Protein AF-A0A0E3QB32-F1 (afdb_monomer)

Nearest PDB structures (foldseek):
  4yei-assembly3_C  TM=7.968E-01  e=1.201E-02  synthetic construct
  4ycq-assembly1_A-2  TM=8.008E-01  e=1.467E-02  synthetic construct
  4yc5-assembly1_A  TM=8.020E-01  e=3.992E-02  synthetic construct
  3n90-assembly1_A  TM=4.474E-01  e=2.189E-02  Arabidopsis thaliana
  6uvi-assembly1_A  TM=6.444E-01  e=5.043E-01  Nostoc sp. PCC 7120 = FACHB-418

Sequence (81 aa):
MDIPERKDLLGANLQGADLIEANLEGANLEGANLEGANLEGAQHLSLDPLSTVKTLHNAKLDNELLITLKKKCPALFKVSD

Structure (mmCIF, N/CA/C/O backbone):
data_AF-A0A0E3QB32-F1
#
_entry.id   AF-A0A0E3QB32-F1
#
loop_
_atom_site.group_PDB
_atom_site.id
_atom_site.type_symbol
_atom_site.label_atom_id
_atom_site.label_alt_id
_atom_site.label_comp_id
_atom_site.label_asym_id
_atom_site.label_entity_id
_atom_site.label_seq_id
_atom_site.pdbx_PDB_ins_code
_atom_site.Cartn_x
_atom_site.Cartn_y
_atom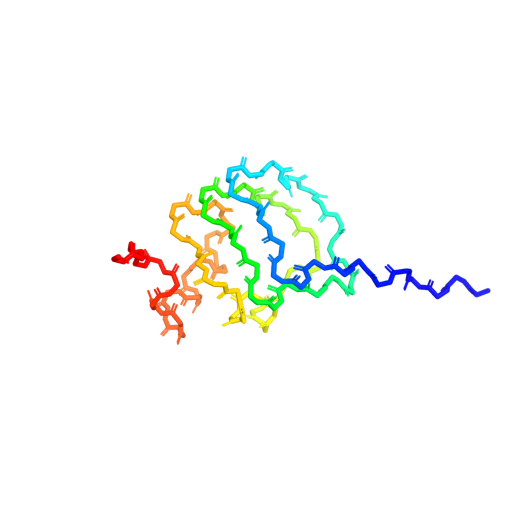_site.Cartn_z
_atom_site.occupancy
_atom_site.B_iso_or_equiv
_atom_site.auth_seq_id
_atom_site.auth_comp_id
_atom_site.auth_asym_id
_atom_site.auth_atom_id
_atom_site.pdbx_PDB_model_num
ATOM 1 N N . MET A 1 1 ? 16.594 -11.327 -21.960 1.00 46.56 1 MET A N 1
ATOM 2 C CA . MET A 1 1 ? 16.486 -10.614 -20.676 1.00 46.56 1 MET A CA 1
ATOM 3 C C . MET A 1 1 ? 15.217 -9.804 -20.787 1.00 46.56 1 MET A C 1
ATOM 5 O O . MET A 1 1 ? 15.226 -8.844 -21.546 1.00 46.56 1 MET A O 1
ATOM 9 N N . ASP A 1 2 ? 14.129 -10.251 -20.163 1.00 57.84 2 ASP A N 1
ATOM 10 C CA . ASP A 1 2 ? 12.959 -9.388 -20.007 1.00 57.84 2 ASP A CA 1
ATOM 11 C C . ASP A 1 2 ? 13.355 -8.281 -19.038 1.00 57.84 2 ASP A C 1
ATOM 13 O O . ASP A 1 2 ? 13.759 -8.544 -17.905 1.00 57.84 2 ASP A O 1
ATOM 17 N N . ILE A 1 3 ? 13.329 -7.046 -19.522 1.00 59.56 3 ILE A N 1
ATOM 18 C CA . ILE A 1 3 ? 13.325 -5.880 -18.652 1.00 59.56 3 ILE A CA 1
ATOM 19 C C . ILE A 1 3 ? 11.870 -5.810 -18.186 1.00 59.56 3 ILE A C 1
ATOM 21 O O . ILE A 1 3 ? 11.011 -5.668 -19.058 1.00 59.56 3 ILE A O 1
ATOM 25 N N . PRO A 1 4 ? 11.550 -5.974 -16.891 1.00 55.94 4 PRO A N 1
ATOM 26 C CA . PRO A 1 4 ? 10.167 -5.863 -16.454 1.00 55.94 4 PRO A CA 1
ATOM 27 C C . PRO A 1 4 ? 9.633 -4.499 -16.896 1.00 55.94 4 PRO A C 1
ATOM 29 O O . PRO A 1 4 ? 10.218 -3.458 -16.581 1.00 55.94 4 PRO A O 1
ATOM 32 N N . GLU A 1 5 ? 8.568 -4.511 -17.699 1.00 60.03 5 GLU A N 1
ATOM 33 C CA . GLU A 1 5 ? 7.903 -3.291 -18.139 1.00 60.03 5 GLU A CA 1
ATOM 34 C C . GLU A 1 5 ? 7.408 -2.553 -16.898 1.00 60.03 5 GLU A C 1
ATOM 36 O O . GLU A 1 5 ? 6.553 -3.031 -16.150 1.00 60.03 5 GLU A O 1
ATOM 41 N N . ARG A 1 6 ? 7.987 -1.378 -16.651 1.00 66.94 6 ARG A N 1
ATOM 42 C CA . ARG A 1 6 ? 7.590 -0.517 -15.545 1.00 66.94 6 ARG A CA 1
ATOM 43 C C . ARG A 1 6 ? 6.141 -0.087 -15.778 1.00 66.94 6 ARG A C 1
ATOM 45 O O . ARG A 1 6 ? 5.883 0.704 -16.683 1.00 66.94 6 ARG A O 1
ATOM 52 N N . LYS A 1 7 ? 5.195 -0.586 -14.979 1.00 76.75 7 LYS A N 1
ATOM 53 C CA . LYS A 1 7 ? 3.801 -0.121 -15.038 1.00 76.75 7 LYS A CA 1
ATOM 54 C C . LYS A 1 7 ? 3.739 1.325 -14.550 1.00 76.75 7 LYS A C 1
ATOM 56 O O . LYS A 1 7 ? 3.863 1.589 -13.354 1.00 76.75 7 LYS A O 1
ATOM 61 N N . ASP A 1 8 ? 3.586 2.264 -15.474 1.00 84.06 8 ASP A N 1
ATOM 62 C CA . ASP A 1 8 ? 3.439 3.672 -15.125 1.00 84.06 8 ASP A CA 1
ATOM 63 C C . ASP A 1 8 ? 1.998 3.948 -14.681 1.00 84.06 8 ASP A C 1
ATOM 65 O O . ASP A 1 8 ? 1.063 3.903 -15.480 1.00 84.06 8 ASP A O 1
ATOM 69 N N . LEU A 1 9 ? 1.820 4.166 -13.379 1.00 90.12 9 LEU A N 1
ATOM 70 C CA . LEU A 1 9 ? 0.548 4.515 -12.746 1.00 90.12 9 LEU A CA 1
ATOM 71 C C . LEU A 1 9 ? 0.630 5.920 -12.121 1.00 90.12 9 LEU A C 1
ATOM 73 O O . LEU A 1 9 ? -0.138 6.238 -11.210 1.00 90.12 9 LEU A O 1
ATOM 77 N N . LEU A 1 10 ? 1.559 6.760 -12.602 1.00 93.62 10 LEU A N 1
ATOM 78 C CA . LEU A 1 10 ? 1.752 8.127 -12.130 1.00 93.62 10 LEU A CA 1
ATOM 79 C C . LEU A 1 10 ? 0.440 8.913 -12.249 1.00 93.62 10 LEU A C 1
ATOM 81 O O . LEU A 1 10 ? -0.099 9.095 -13.341 1.00 93.62 10 LEU A O 1
ATOM 85 N N . GLY A 1 11 ? -0.087 9.373 -11.116 1.00 93.94 11 GLY A N 1
ATOM 86 C CA . GLY A 1 11 ? -1.344 10.119 -11.054 1.00 93.94 11 GLY A CA 1
ATOM 87 C C . GLY A 1 11 ? -2.586 9.319 -11.464 1.00 93.94 11 GLY A C 1
ATOM 88 O O . GLY A 1 11 ? -3.640 9.918 -11.683 1.00 93.94 11 GLY A O 1
ATOM 89 N N . ALA A 1 12 ? -2.493 7.990 -11.585 1.00 96.19 12 ALA A N 1
ATOM 90 C CA . ALA A 1 12 ? -3.612 7.158 -12.007 1.00 96.19 12 ALA A CA 1
ATOM 91 C C . ALA A 1 12 ? -4.777 7.245 -11.011 1.00 96.19 12 ALA A C 1
ATOM 93 O O . ALA A 1 12 ? -4.587 7.226 -9.792 1.00 96.19 12 ALA A O 1
ATOM 94 N N . ASN A 1 13 ? -6.005 7.298 -11.528 1.00 96.56 13 ASN A N 1
ATOM 95 C CA . ASN A 1 13 ? -7.191 7.169 -10.692 1.00 96.56 13 ASN A CA 1
ATOM 96 C C . ASN A 1 13 ? -7.551 5.687 -10.533 1.00 9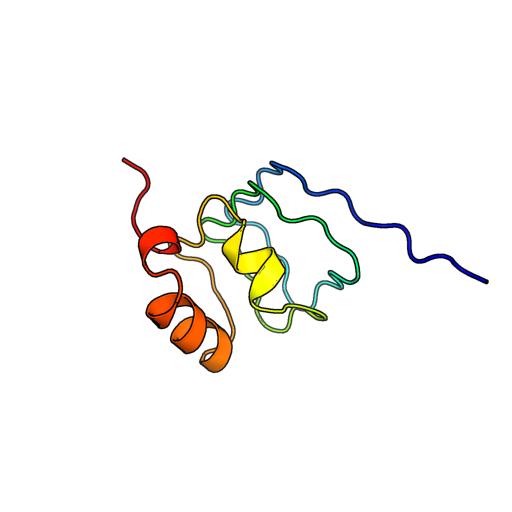6.56 13 ASN A C 1
ATOM 98 O O . ASN A 1 13 ? -8.115 5.084 -11.442 1.00 96.56 13 ASN A O 1
ATOM 102 N N . LEU A 1 14 ? -7.216 5.117 -9.378 1.00 95.81 14 LEU A N 1
ATOM 103 C CA . LEU A 1 14 ? -7.469 3.727 -8.995 1.00 95.81 14 LEU A CA 1
ATOM 104 C C . LEU A 1 14 ? -8.506 3.65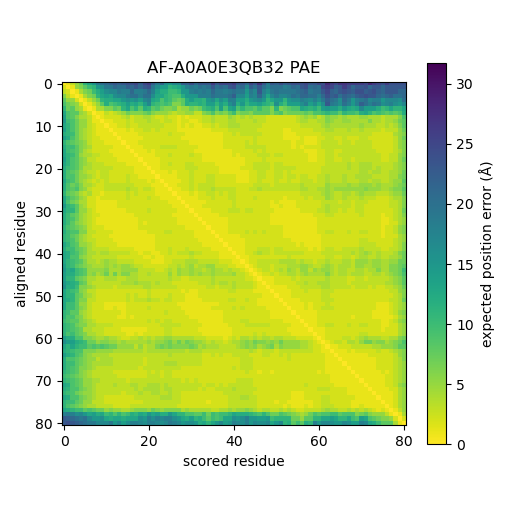0 -7.863 1.00 95.81 14 LEU A C 1
ATOM 106 O O . LEU A 1 14 ? -8.521 2.701 -7.079 1.00 95.81 14 LEU A O 1
ATOM 110 N N . GLN A 1 15 ? -9.372 4.662 -7.763 1.00 96.75 15 GLN A N 1
ATOM 111 C CA . GLN A 1 15 ? -10.421 4.704 -6.756 1.00 96.75 15 GLN A CA 1
ATOM 112 C C . GLN A 1 15 ? -11.340 3.483 -6.891 1.00 96.75 15 GLN A C 1
ATOM 114 O O . GLN A 1 15 ? -11.913 3.238 -7.952 1.00 96.75 15 GLN A O 1
ATOM 119 N N . GLY A 1 16 ? -11.477 2.715 -5.810 1.00 97.00 16 GLY A N 1
ATOM 120 C CA . GLY A 1 16 ? -12.271 1.488 -5.773 1.00 97.00 16 GLY A CA 1
ATOM 121 C C . GLY A 1 16 ? -11.731 0.351 -6.645 1.00 97.00 16 GLY A C 1
ATOM 122 O O . GLY A 1 16 ? -12.457 -0.615 -6.869 1.00 97.00 16 GLY A O 1
ATOM 123 N N . ALA A 1 17 ? -10.499 0.454 -7.155 1.00 97.38 17 ALA A N 1
ATOM 124 C CA . ALA A 1 17 ? -9.912 -0.582 -7.994 1.00 97.38 17 ALA A CA 1
ATOM 125 C C . ALA A 1 17 ? -9.727 -1.890 -7.214 1.00 97.38 17 ALA A C 1
ATOM 127 O O . ALA A 1 17 ? -9.305 -1.887 -6.055 1.00 97.38 17 ALA A O 1
ATOM 128 N N . ASP A 1 18 ? -10.008 -3.006 -7.881 1.00 97.00 18 ASP A N 1
ATOM 129 C CA . ASP A 1 18 ? -9.681 -4.335 -7.381 1.00 97.00 18 ASP A CA 1
ATOM 130 C C . ASP A 1 18 ? -8.262 -4.705 -7.833 1.00 97.00 18 ASP A C 1
ATOM 132 O O . ASP A 1 18 ? -8.013 -4.928 -9.018 1.00 97.00 18 ASP A O 1
ATOM 136 N N . LEU A 1 19 ? -7.320 -4.680 -6.891 1.00 94.50 19 LEU A N 1
ATOM 137 C CA . LEU A 1 19 ? -5.905 -4.993 -7.090 1.00 94.50 19 LEU A CA 1
ATOM 138 C C . LEU A 1 19 ? -5.492 -6.210 -6.250 1.00 94.50 19 LEU A C 1
ATOM 140 O O . LEU A 1 19 ? -4.308 -6.358 -5.948 1.00 94.50 19 LEU A O 1
ATOM 144 N N . ILE A 1 20 ? -6.445 -7.071 -5.870 1.00 95.00 20 ILE A N 1
ATOM 145 C CA . ILE A 1 20 ? -6.154 -8.302 -5.128 1.00 95.00 20 ILE A CA 1
ATOM 146 C C . ILE A 1 20 ? -5.099 -9.116 -5.885 1.00 95.00 20 ILE A C 1
ATOM 148 O O . ILE A 1 20 ? -5.224 -9.334 -7.090 1.00 95.00 20 ILE A O 1
ATOM 152 N N . GLU A 1 21 ? -4.045 -9.533 -5.179 1.00 93.62 21 GLU A N 1
ATOM 153 C CA .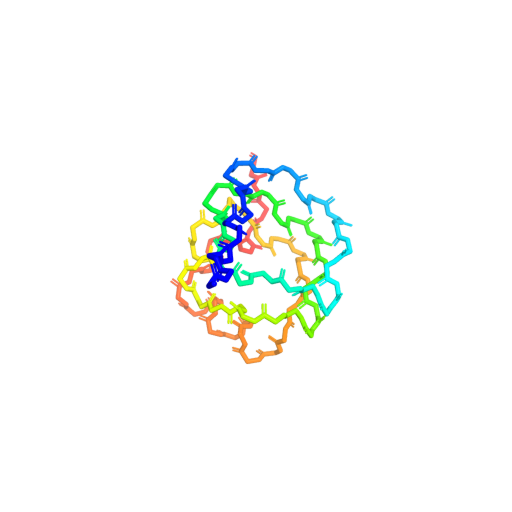 GLU A 1 21 ? -2.926 -10.317 -5.735 1.00 93.62 21 GLU A CA 1
ATOM 154 C C . GLU A 1 21 ? -2.221 -9.682 -6.954 1.00 93.62 21 GLU A C 1
ATOM 156 O O . GLU A 1 21 ? -1.452 -10.342 -7.660 1.00 93.62 21 GLU A O 1
ATOM 161 N N . ALA A 1 22 ? -2.429 -8.386 -7.216 1.00 92.25 22 ALA A N 1
ATOM 162 C CA . ALA A 1 22 ? -1.833 -7.721 -8.365 1.00 92.25 22 ALA A CA 1
ATOM 163 C C . ALA A 1 22 ? -0.301 -7.701 -8.264 1.00 92.25 22 ALA A C 1
ATOM 165 O O . ALA A 1 22 ? 0.268 -7.324 -7.238 1.00 92.25 22 ALA A O 1
ATOM 166 N N . ASN A 1 23 ? 0.379 -8.033 -9.366 1.00 90.81 23 ASN A N 1
ATOM 167 C CA . ASN A 1 23 ? 1.816 -7.803 -9.480 1.00 90.81 23 ASN A CA 1
ATOM 168 C C . ASN A 1 23 ? 2.085 -6.318 -9.797 1.00 90.81 23 ASN A C 1
ATOM 170 O O . ASN A 1 23 ? 1.816 -5.850 -10.918 1.00 90.81 23 ASN A O 1
ATOM 174 N N . LEU A 1 24 ? 2.613 -5.608 -8.795 1.00 88.81 24 LEU A N 1
ATOM 175 C CA . LEU A 1 24 ? 3.008 -4.199 -8.845 1.00 88.81 24 LEU A CA 1
ATOM 176 C C . LEU A 1 24 ? 4.534 -4.013 -8.894 1.00 88.81 24 LEU A C 1
ATOM 178 O O . LEU A 1 24 ? 5.034 -2.931 -8.585 1.00 88.81 24 LEU A O 1
ATOM 182 N N . GLU A 1 25 ? 5.288 -5.038 -9.296 1.00 89.06 25 GLU A N 1
ATOM 183 C CA . GLU A 1 25 ? 6.731 -4.926 -9.501 1.00 89.06 25 GLU A CA 1
ATOM 184 C C . GLU A 1 25 ? 7.052 -3.777 -10.471 1.00 89.06 25 GLU A C 1
ATOM 186 O O . GLU A 1 25 ? 6.526 -3.689 -11.582 1.00 89.06 25 GLU A O 1
ATOM 191 N N . GLY A 1 26 ? 7.885 -2.841 -10.012 1.00 88.19 26 GLY A N 1
ATOM 192 C CA . GLY A 1 26 ? 8.261 -1.652 -10.774 1.00 88.19 26 GLY A CA 1
ATOM 193 C C . GLY A 1 26 ? 7.158 -0.597 -10.933 1.00 88.19 26 GLY A C 1
ATOM 194 O O . GLY A 1 26 ? 7.423 0.440 -11.542 1.00 88.19 26 GLY A O 1
ATOM 195 N N . ALA A 1 27 ? 5.950 -0.793 -10.398 1.00 90.88 27 ALA A N 1
ATOM 196 C CA . ALA A 1 27 ? 4.856 0.150 -10.601 1.00 90.88 27 ALA A CA 1
ATOM 197 C C . ALA A 1 27 ? 5.178 1.542 -10.026 1.00 90.88 27 ALA A C 1
ATOM 199 O O . ALA A 1 27 ? 5.616 1.677 -8.881 1.00 90.88 27 ALA A O 1
ATOM 200 N N . ASN A 1 28 ? 4.947 2.594 -10.814 1.00 92.19 28 ASN A N 1
ATOM 201 C CA . ASN A 1 28 ? 5.050 3.968 -10.330 1.00 92.19 28 ASN A CA 1
ATOM 202 C C . ASN A 1 28 ? 3.693 4.444 -9.802 1.00 92.19 28 ASN A C 1
ATOM 204 O O . ASN A 1 28 ? 2.846 4.815 -10.600 1.00 92.19 28 ASN A O 1
ATOM 208 N N . LEU A 1 29 ? 3.486 4.434 -8.483 1.00 94.06 29 LEU A N 1
ATOM 209 C CA . LEU A 1 29 ? 2.225 4.849 -7.843 1.00 94.06 29 LEU A CA 1
ATOM 210 C C . LEU A 1 29 ? 2.213 6.316 -7.385 1.00 94.06 29 LEU A C 1
ATOM 212 O O . LEU A 1 29 ? 1.280 6.745 -6.705 1.00 94.06 29 LEU A O 1
ATOM 216 N N . GLU A 1 30 ? 3.239 7.092 -7.731 1.00 95.12 30 GLU A N 1
ATOM 217 C CA . GLU A 1 30 ? 3.332 8.490 -7.319 1.00 95.12 30 GLU A CA 1
ATOM 218 C C . GLU A 1 30 ? 2.079 9.275 -7.741 1.00 95.12 30 GLU A C 1
ATOM 220 O O . GLU A 1 30 ? 1.627 9.217 -8.883 1.00 95.12 30 GLU A O 1
ATOM 225 N N . GLY A 1 31 ? 1.452 9.963 -6.789 1.00 95.75 31 GLY A N 1
ATOM 226 C CA . GLY A 1 31 ? 0.229 10.734 -7.006 1.00 95.75 31 GLY A CA 1
ATOM 227 C C . GLY A 1 31 ? -1.028 9.916 -7.329 1.00 95.75 31 GLY A C 1
ATOM 228 O O . GLY A 1 31 ? -2.081 10.519 -7.542 1.00 95.75 31 GLY A O 1
ATOM 229 N N . ALA A 1 32 ? -0.969 8.580 -7.357 1.00 96.56 32 ALA A N 1
ATOM 230 C CA . ALA A 1 32 ? -2.129 7.748 -7.663 1.00 96.56 32 ALA A CA 1
ATOM 231 C C . ALA A 1 32 ? -3.225 7.892 -6.593 1.00 96.56 32 ALA A C 1
ATOM 233 O O . ALA A 1 32 ? -2.945 8.028 -5.399 1.00 96.56 32 ALA A O 1
ATOM 234 N N . ASN A 1 33 ? -4.490 7.852 -7.009 1.00 96.88 33 ASN A N 1
ATOM 235 C CA . ASN A 1 33 ? -5.633 7.821 -6.101 1.00 96.88 33 ASN A CA 1
ATOM 236 C C . ASN A 1 33 ? -6.024 6.367 -5.816 1.00 96.88 33 ASN A C 1
ATOM 238 O O . ASN A 1 33 ? -6.602 5.730 -6.688 1.00 96.88 33 ASN A O 1
ATOM 242 N N . LEU A 1 34 ? -5.741 5.860 -4.613 1.00 96.56 34 LEU A N 1
ATOM 243 C CA . LEU A 1 34 ? -6.105 4.505 -4.175 1.00 96.56 34 LEU A CA 1
ATOM 244 C C . LEU A 1 34 ? -7.262 4.517 -3.166 1.00 96.56 34 LEU A C 1
ATOM 246 O O . LEU A 1 34 ? -7.419 3.578 -2.385 1.00 96.56 34 LEU A O 1
ATOM 250 N N . GLU A 1 35 ? -8.078 5.571 -3.150 1.00 96.56 35 GLU A N 1
ATOM 251 C CA . GLU A 1 35 ? -9.235 5.638 -2.262 1.00 96.56 35 GLU A CA 1
ATOM 252 C C . GLU A 1 35 ? -10.162 4.432 -2.476 1.00 96.56 35 GLU A C 1
ATOM 254 O O . GLU A 1 35 ? -10.631 4.175 -3.581 1.00 96.56 35 GLU A O 1
ATOM 259 N N . GLY A 1 36 ? -10.431 3.669 -1.419 1.00 96.75 36 GLY A N 1
AT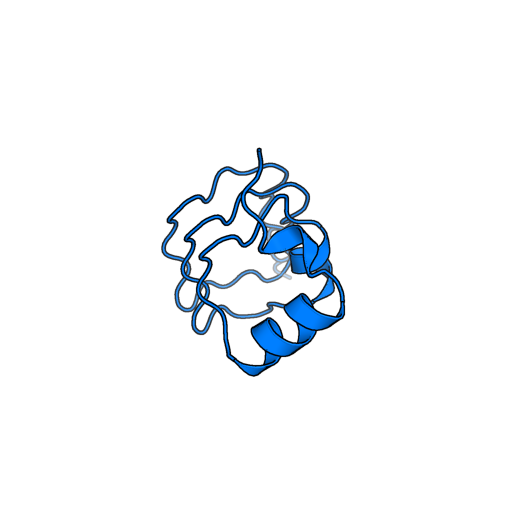OM 260 C CA . GLY A 1 36 ? -11.286 2.483 -1.481 1.00 96.75 36 GLY A CA 1
ATOM 261 C C . GLY A 1 36 ? -10.717 1.306 -2.282 1.00 96.75 36 GLY A C 1
ATOM 262 O O . GLY A 1 36 ? -11.429 0.317 -2.447 1.00 96.75 36 GLY A O 1
ATOM 263 N N . ALA A 1 37 ? -9.481 1.388 -2.787 1.00 97.12 37 ALA A N 1
ATOM 264 C CA . ALA A 1 37 ? -8.867 0.305 -3.550 1.00 97.12 37 ALA A CA 1
ATOM 265 C C . ALA A 1 37 ? -8.630 -0.930 -2.670 1.00 97.12 37 ALA A C 1
ATOM 267 O O . ALA A 1 37 ? -8.330 -0.812 -1.477 1.00 97.12 37 ALA A O 1
ATOM 268 N N . ASN A 1 38 ? -8.741 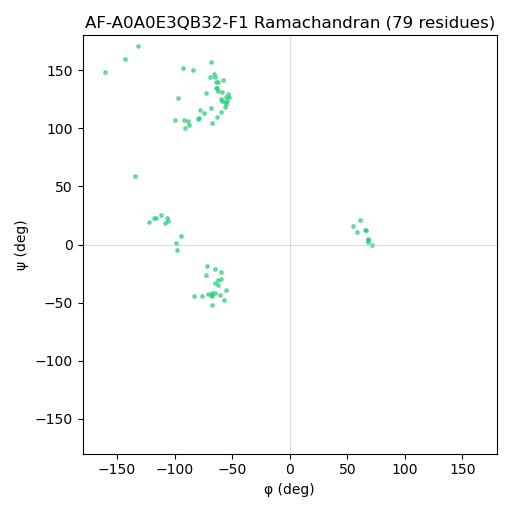-2.118 -3.259 1.00 97.12 38 ASN A N 1
ATOM 269 C CA . ASN A 1 38 ? -8.430 -3.369 -2.585 1.00 97.12 38 ASN A CA 1
ATOM 270 C C . ASN A 1 38 ? -7.039 -3.868 -2.983 1.00 97.12 38 ASN A C 1
ATOM 272 O O . ASN A 1 38 ? -6.866 -4.330 -4.102 1.00 97.12 38 ASN A O 1
ATOM 276 N N . LEU A 1 39 ? -6.065 -3.771 -2.077 1.00 94.88 39 LEU A N 1
ATOM 277 C CA . LEU A 1 39 ? -4.670 -4.188 -2.275 1.00 94.88 39 LEU A CA 1
ATOM 278 C C . LEU A 1 39 ? -4.336 -5.463 -1.478 1.00 94.88 39 LEU A C 1
ATOM 280 O O . LEU A 1 39 ? -3.168 -5.731 -1.203 1.00 94.88 39 LEU A O 1
ATOM 284 N N . GLU A 1 40 ? -5.343 -6.226 -1.050 1.00 93.31 40 GLU A N 1
ATOM 285 C CA . GLU A 1 40 ? -5.139 -7.464 -0.292 1.00 93.31 40 GLU A CA 1
ATOM 286 C C . GLU A 1 40 ? -4.309 -8.474 -1.103 1.00 93.31 40 GLU A C 1
ATOM 288 O O . GLU A 1 40 ? -4.624 -8.785 -2.252 1.00 93.31 40 GLU A O 1
ATOM 293 N N . GLY A 1 41 ? -3.206 -8.953 -0.526 1.00 91.12 41 GLY A N 1
ATOM 294 C CA . GLY A 1 41 ? -2.308 -9.906 -1.184 1.00 91.12 41 GLY A CA 1
ATOM 295 C C . GLY A 1 41 ? -1.528 -9.353 -2.382 1.00 91.12 41 GLY A C 1
ATOM 296 O O . GLY A 1 41 ? -0.823 -10.116 -3.046 1.00 91.12 41 GLY A O 1
ATOM 297 N N . ALA A 1 42 ? -1.628 -8.056 -2.685 1.00 92.50 42 ALA A N 1
ATOM 298 C CA . ALA A 1 42 ? -0.903 -7.466 -3.799 1.00 92.50 42 ALA A CA 1
ATOM 299 C C . ALA A 1 42 ? 0.619 -7.570 -3.580 1.00 92.50 42 ALA A C 1
ATOM 301 O O . ALA A 1 42 ? 1.158 -7.329 -2.496 1.00 92.50 42 ALA A O 1
ATOM 302 N N . GLN A 1 43 ? 1.322 -7.978 -4.632 1.00 90.75 43 GLN A N 1
ATOM 303 C CA . GLN A 1 43 ? 2.722 -8.377 -4.558 1.00 90.75 43 GLN A CA 1
ATOM 304 C C . GLN A 1 43 ? 3.643 -7.194 -4.845 1.00 90.75 43 GLN A C 1
ATOM 306 O O . GLN A 1 43 ? 3.299 -6.279 -5.594 1.00 90.75 43 GLN A O 1
ATOM 311 N N . HIS A 1 44 ? 4.846 -7.235 -4.269 1.00 88.38 44 HIS A N 1
ATOM 312 C CA . HIS A 1 44 ? 5.870 -6.191 -4.414 1.00 88.38 44 HIS A CA 1
ATOM 313 C C . HIS A 1 44 ? 5.451 -4.807 -3.890 1.00 88.38 44 HIS A C 1
ATOM 315 O O . HIS A 1 44 ? 6.066 -3.796 -4.230 1.00 88.38 44 HIS A O 1
ATOM 321 N N . LEU A 1 45 ? 4.448 -4.756 -3.008 1.00 85.44 45 LEU A N 1
ATOM 322 C CA . LEU A 1 45 ? 4.129 -3.557 -2.247 1.00 85.44 45 LEU A CA 1
ATOM 323 C C . LEU A 1 45 ? 5.171 -3.296 -1.166 1.00 85.44 45 LEU A C 1
ATOM 325 O O . LEU A 1 45 ? 5.503 -4.155 -0.351 1.00 85.44 45 LEU A O 1
ATOM 329 N N . SER A 1 46 ? 5.647 -2.059 -1.132 1.00 87.19 46 SER A N 1
ATOM 330 C CA . SER A 1 46 ? 6.489 -1.542 -0.065 1.00 87.19 46 SER A CA 1
ATOM 331 C C . SER A 1 46 ? 5.963 -0.189 0.404 1.00 87.19 46 SER A C 1
ATOM 333 O O . SER A 1 46 ? 5.047 0.396 -0.177 1.00 87.19 46 SER A O 1
ATOM 335 N N . LEU A 1 47 ? 6.521 0.303 1.507 1.00 89.56 47 LEU A N 1
ATOM 336 C CA . LEU A 1 47 ? 6.100 1.576 2.085 1.00 89.56 47 LEU A CA 1
ATOM 337 C C . LEU A 1 47 ? 6.396 2.760 1.166 1.00 89.56 47 LEU A C 1
ATOM 339 O O . LEU A 1 47 ? 5.627 3.717 1.176 1.00 89.56 47 LEU A O 1
ATOM 343 N N . ASP A 1 48 ? 7.482 2.707 0.394 1.00 89.94 48 ASP A N 1
ATOM 344 C CA . ASP A 1 48 ? 7.951 3.874 -0.350 1.00 89.94 48 ASP A CA 1
ATOM 345 C C . ASP A 1 48 ? 6.970 4.270 -1.470 1.00 89.94 48 ASP A C 1
ATOM 347 O O . ASP A 1 48 ? 6.499 5.408 -1.428 1.00 89.94 48 ASP A O 1
ATOM 351 N N . PRO A 1 49 ? 6.532 3.372 -2.384 1.00 89.38 49 PRO A N 1
ATOM 352 C CA . PRO A 1 49 ? 5.526 3.712 -3.393 1.00 89.38 49 PRO A CA 1
ATOM 353 C C . PRO A 1 49 ? 4.181 4.110 -2.788 1.00 89.38 49 PRO A C 1
ATOM 355 O O . PRO A 1 49 ? 3.507 4.979 -3.319 1.00 89.38 49 PRO A O 1
ATOM 358 N N . LEU A 1 50 ? 3.781 3.502 -1.666 1.00 92.12 50 LEU A N 1
ATOM 359 C CA . LEU A 1 50 ? 2.529 3.864 -1.000 1.00 92.12 50 LEU A CA 1
ATOM 360 C C . LEU A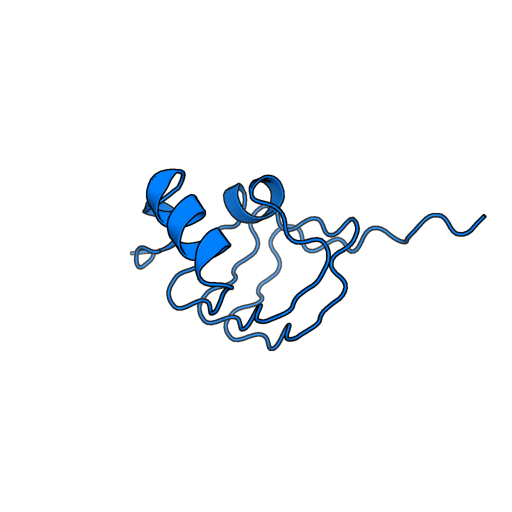 1 50 ? 2.600 5.211 -0.287 1.00 92.12 50 LEU A C 1
ATOM 362 O O . LEU A 1 50 ? 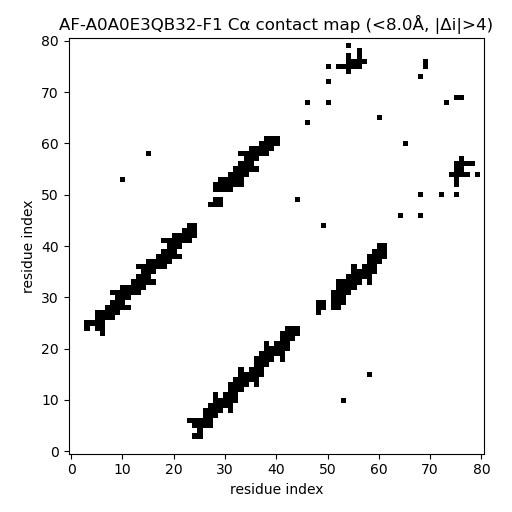1.574 5.853 -0.110 1.00 92.12 50 LEU A O 1
ATOM 366 N N . SER A 1 51 ? 3.784 5.654 0.130 1.00 93.69 51 SER A N 1
ATOM 367 C CA . SER A 1 51 ? 3.950 6.961 0.767 1.00 93.69 51 SER A CA 1
ATOM 368 C C . SER A 1 51 ? 3.796 8.132 -0.209 1.00 93.69 51 SER A C 1
ATOM 370 O O . SER A 1 51 ? 3.555 9.254 0.235 1.00 93.69 51 SER A O 1
ATOM 372 N N . THR A 1 52 ? 3.906 7.877 -1.519 1.00 94.38 52 THR A N 1
ATOM 373 C CA . THR A 1 52 ? 3.821 8.895 -2.579 1.00 94.38 52 THR A CA 1
ATOM 374 C C . THR A 1 52 ? 2.442 8.990 -3.229 1.00 94.38 52 THR A C 1
ATOM 376 O O . THR A 1 52 ? 2.216 9.871 -4.059 1.00 94.38 52 THR A O 1
ATOM 379 N N . VAL A 1 53 ? 1.510 8.109 -2.865 1.00 95.69 53 VAL A N 1
ATOM 380 C CA . VAL A 1 53 ? 0.137 8.121 -3.384 1.00 95.69 53 VAL A CA 1
ATOM 381 C C . VAL A 1 53 ? -0.613 9.340 -2.863 1.00 95.69 53 VAL A C 1
ATOM 383 O O . VAL A 1 53 ? -0.301 9.895 -1.809 1.00 95.69 53 VAL A O 1
ATOM 386 N N . LYS A 1 54 ? -1.653 9.749 -3.583 1.00 95.88 54 LYS A N 1
ATOM 387 C CA . LYS A 1 54 ? -2.490 10.877 -3.178 1.00 95.88 54 LYS A CA 1
ATOM 388 C C . LYS A 1 54 ? -3.307 10.558 -1.925 1.00 95.88 54 LYS A C 1
ATOM 390 O O . LYS A 1 54 ? -3.436 11.400 -1.043 1.00 95.88 54 LYS A O 1
ATOM 395 N N . THR A 1 55 ? -3.890 9.363 -1.863 1.00 95.94 55 THR A N 1
ATOM 396 C CA . THR A 1 55 ? -4.737 8.925 -0.747 1.00 95.94 55 THR A CA 1
ATOM 397 C C . THR A 1 55 ? -4.863 7.402 -0.716 1.00 95.94 55 THR A C 1
ATOM 399 O O . THR A 1 55 ? -4.838 6.741 -1.753 1.00 95.94 55 THR A O 1
ATOM 402 N N . LEU A 1 56 ? -5.005 6.873 0.497 1.00 96.19 56 LEU A N 1
ATOM 403 C CA . LEU A 1 56 ? -5.360 5.498 0.859 1.00 96.19 56 LEU A CA 1
ATOM 404 C C . LEU A 1 56 ? -6.627 5.481 1.727 1.00 96.19 56 LEU A C 1
ATOM 406 O O . LEU A 1 56 ? -6.879 4.523 2.463 1.00 96.19 56 LEU A O 1
ATOM 410 N N . HIS A 1 57 ? -7.417 6.558 1.700 1.00 95.56 57 HIS A N 1
ATOM 411 C CA . HIS A 1 57 ? -8.674 6.624 2.427 1.00 95.56 57 HIS A CA 1
ATOM 412 C C . HIS A 1 57 ? -9.542 5.412 2.067 1.00 95.56 57 HIS A C 1
ATOM 414 O O . HIS A 1 57 ? -9.743 5.107 0.898 1.00 95.56 57 HIS A O 1
ATOM 420 N N . ASN A 1 58 ? -10.008 4.677 3.077 1.00 95.31 58 ASN A N 1
ATOM 421 C CA . ASN A 1 58 ? -10.809 3.461 2.908 1.00 95.31 58 ASN A CA 1
ATOM 422 C C . ASN A 1 58 ? -10.153 2.321 2.083 1.00 95.31 58 ASN A C 1
ATOM 424 O O . ASN A 1 58 ? -10.835 1.357 1.739 1.00 95.31 58 ASN A O 1
ATOM 428 N N . ALA A 1 59 ? -8.856 2.404 1.764 1.00 95.81 59 ALA A N 1
ATOM 429 C CA . ALA A 1 59 ? -8.142 1.342 1.060 1.00 95.81 59 ALA A CA 1
ATOM 430 C C . ALA A 1 59 ? -7.983 0.103 1.953 1.00 95.81 59 ALA A C 1
ATOM 432 O O . ALA A 1 59 ? -7.759 0.213 3.165 1.00 95.81 59 ALA A O 1
ATOM 433 N N . LYS A 1 60 ? -8.066 -1.082 1.348 1.00 95.69 60 LYS A N 1
ATOM 434 C CA . LYS A 1 60 ? -7.837 -2.364 2.023 1.00 95.69 60 LYS A CA 1
ATOM 435 C C . LYS A 1 60 ? -6.403 -2.805 1.775 1.00 95.69 60 LYS A C 1
ATOM 437 O O . LYS A 1 60 ? -5.963 -2.853 0.632 1.00 95.69 60 LYS A O 1
ATOM 442 N N . LEU A 1 61 ? -5.684 -3.085 2.853 1.00 91.69 61 LEU A N 1
ATOM 443 C CA . LEU A 1 61 ? -4.263 -3.420 2.878 1.00 91.69 61 LEU A CA 1
ATOM 444 C C . LEU A 1 61 ? -4.038 -4.473 3.958 1.00 91.69 61 LEU A C 1
ATOM 446 O O . LEU A 1 61 ? -4.806 -4.546 4.922 1.00 91.69 61 LEU A O 1
ATOM 450 N N . ASP A 1 62 ? -2.925 -5.192 3.861 1.00 87.75 62 ASP A N 1
ATOM 451 C CA . ASP A 1 62 ? -2.481 -6.074 4.933 1.00 87.75 62 ASP A CA 1
ATOM 452 C C . ASP A 1 62 ? -2.285 -5.309 6.250 1.00 87.75 62 ASP A C 1
ATOM 454 O O . ASP A 1 62 ? -1.779 -4.180 6.285 1.00 87.75 62 ASP A O 1
ATOM 458 N N . ASN A 1 63 ? -2.661 -5.946 7.363 1.00 87.56 63 ASN A N 1
ATOM 459 C CA . ASN A 1 63 ? -2.682 -5.322 8.689 1.00 87.56 63 ASN A CA 1
ATOM 460 C C . ASN A 1 63 ? -1.331 -4.709 9.098 1.00 87.56 63 ASN A C 1
ATOM 462 O O . ASN A 1 63 ? -1.297 -3.631 9.692 1.00 87.56 63 ASN A O 1
ATOM 466 N N . GLU A 1 64 ? -0.214 -5.364 8.782 1.00 90.81 64 GLU A N 1
ATOM 467 C CA . GLU A 1 64 ? 1.124 -4.876 9.138 1.00 90.81 64 GLU A CA 1
ATOM 468 C C . GLU A 1 64 ? 1.499 -3.596 8.373 1.00 90.81 64 GLU A C 1
ATOM 470 O O . GLU A 1 64 ? 1.974 -2.612 8.959 1.00 90.81 64 GLU A O 1
ATOM 475 N N . LEU A 1 65 ? 1.224 -3.577 7.068 1.00 89.50 65 LEU A N 1
ATOM 476 C CA . LEU A 1 65 ? 1.496 -2.435 6.204 1.00 89.50 65 LEU A CA 1
ATOM 477 C C . LEU A 1 65 ? 0.589 -1.258 6.579 1.00 89.50 65 LEU A C 1
ATOM 479 O O . LEU A 1 65 ? 1.064 -0.131 6.726 1.00 89.50 65 LEU A O 1
ATOM 483 N N . LEU A 1 66 ? -0.689 -1.537 6.857 1.00 90.94 66 LEU A N 1
ATOM 484 C CA . LEU A 1 66 ? -1.661 -0.563 7.346 1.00 90.94 66 LEU A CA 1
ATOM 485 C C . LEU A 1 66 ? -1.203 0.102 8.652 1.00 90.94 66 LEU A C 1
ATOM 487 O O . LEU A 1 66 ? -1.243 1.329 8.767 1.00 90.94 66 LEU A O 1
ATOM 491 N N . ILE A 1 67 ? -0.743 -0.682 9.635 1.00 93.12 67 ILE A N 1
ATOM 492 C CA . ILE A 1 67 ? -0.221 -0.155 10.907 1.00 93.12 67 ILE A CA 1
ATOM 493 C C . ILE A 1 67 ? 0.982 0.755 10.651 1.00 93.12 67 ILE A C 1
ATOM 495 O O . ILE A 1 67 ? 1.092 1.828 11.250 1.00 93.12 67 ILE A O 1
ATOM 499 N N . THR A 1 68 ? 1.882 0.347 9.761 1.00 94.31 68 THR A N 1
ATOM 500 C CA . THR A 1 68 ? 3.115 1.090 9.492 1.00 94.31 68 THR A CA 1
ATOM 501 C C . THR A 1 68 ? 2.849 2.396 8.747 1.00 94.31 68 THR A C 1
ATOM 503 O O . THR A 1 68 ? 3.376 3.442 9.133 1.00 94.31 68 THR A O 1
ATOM 506 N N . LEU A 1 69 ? 1.969 2.377 7.746 1.00 94.19 69 LEU A N 1
ATOM 507 C CA . LEU A 1 69 ? 1.550 3.566 7.005 1.00 94.19 69 LEU A CA 1
ATOM 508 C C . LEU A 1 69 ? 0.803 4.551 7.897 1.00 94.19 69 LEU A C 1
ATOM 510 O O . LEU A 1 69 ? 1.082 5.744 7.843 1.00 94.19 69 LEU A O 1
ATOM 514 N N . LYS A 1 70 ? -0.084 4.080 8.780 1.00 94.50 70 LYS A N 1
ATOM 515 C CA . LYS A 1 70 ? -0.767 4.961 9.740 1.00 94.50 70 LYS A CA 1
ATOM 516 C C . LYS A 1 70 ? 0.203 5.638 10.707 1.00 94.50 70 LYS A C 1
ATOM 518 O O . LYS A 1 70 ? -0.059 6.758 11.131 1.00 94.50 70 LYS A O 1
ATOM 523 N N . LYS A 1 71 ? 1.325 4.993 11.046 1.00 95.56 71 LYS A N 1
ATOM 524 C CA . LYS A 1 71 ? 2.375 5.596 11.882 1.00 95.56 71 LYS A CA 1
ATOM 525 C C . LYS A 1 71 ? 3.235 6.602 11.112 1.00 95.56 71 LYS A C 1
ATOM 527 O O . LYS A 1 71 ? 3.526 7.663 11.652 1.00 95.56 71 LYS A O 1
ATOM 532 N N . LYS A 1 72 ? 3.656 6.276 9.884 1.00 95.81 72 LYS A N 1
ATOM 533 C CA . LYS A 1 72 ? 4.568 7.118 9.085 1.00 95.81 72 LYS A CA 1
ATOM 534 C C . LYS A 1 72 ? 3.861 8.245 8.328 1.00 95.81 72 LYS A C 1
ATOM 536 O O . LYS A 1 72 ? 4.341 9.372 8.326 1.00 95.81 72 LYS A O 1
ATOM 541 N N . CYS A 1 73 ? 2.733 7.941 7.696 1.00 94.19 73 CYS A N 1
ATOM 542 C CA . CYS A 1 73 ? 2.011 8.818 6.776 1.00 94.19 73 CYS A CA 1
ATOM 543 C C . CYS A 1 73 ? 0.497 8.822 7.082 1.00 94.19 73 CYS A C 1
ATOM 545 O O . CYS A 1 73 ? -0.312 8.498 6.212 1.00 94.19 73 CYS A O 1
ATOM 547 N N . PRO A 1 74 ? 0.065 9.206 8.302 1.00 95.12 74 PRO A N 1
ATOM 548 C CA . PRO A 1 74 ? -1.351 9.191 8.688 1.00 95.12 74 PRO A CA 1
ATOM 549 C C . PRO A 1 74 ? -2.246 10.073 7.807 1.00 95.12 74 PRO A C 1
ATOM 551 O O . PRO A 1 74 ? -3.449 9.838 7.736 1.00 95.12 74 PRO A O 1
ATOM 554 N N . ALA A 1 75 ? -1.677 11.086 7.144 1.00 94.81 75 ALA A N 1
ATOM 555 C CA . ALA A 1 75 ? -2.406 11.976 6.244 1.00 94.81 75 ALA A CA 1
ATOM 556 C C . ALA A 1 75 ? -3.060 11.231 5.068 1.00 94.81 75 ALA A C 1
ATOM 558 O O . ALA A 1 75 ? -4.138 11.629 4.646 1.00 94.81 75 ALA A O 1
ATOM 559 N N . LEU A 1 76 ? -2.474 10.116 4.612 1.00 94.56 76 LEU A N 1
ATOM 560 C CA . LEU A 1 76 ? -2.996 9.331 3.489 1.00 94.56 76 LEU A CA 1
ATOM 561 C C . LEU A 1 76 ? -4.360 8.695 3.776 1.00 94.56 76 LEU A C 1
ATOM 563 O O . LEU A 1 76 ? -5.071 8.346 2.846 1.00 94.56 76 LEU A O 1
ATOM 567 N N . PHE A 1 77 ? -4.736 8.531 5.045 1.00 94.56 77 PHE A N 1
ATOM 568 C CA . PHE A 1 77 ? -6.004 7.905 5.434 1.00 94.56 77 PHE A CA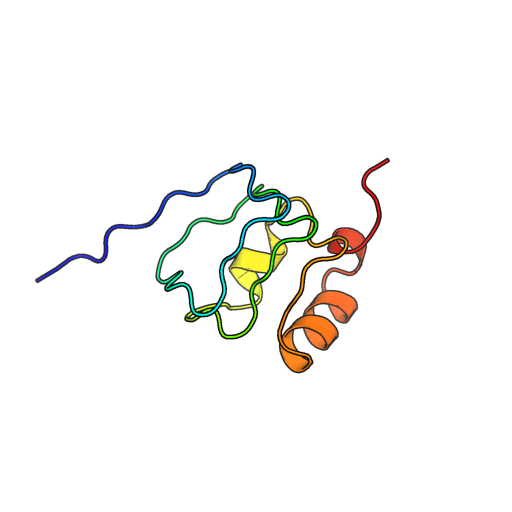 1
ATOM 569 C C . PHE A 1 77 ? -7.099 8.914 5.779 1.00 94.56 77 PHE A C 1
ATOM 571 O O . PHE A 1 77 ? -8.185 8.512 6.196 1.00 94.56 77 PHE A O 1
ATOM 578 N N . LYS A 1 78 ? -6.816 10.214 5.672 1.00 91.69 78 LYS A N 1
ATOM 579 C CA . LYS A 1 78 ? -7.810 11.258 5.913 1.00 91.69 78 LYS A CA 1
ATOM 580 C C . LYS A 1 78 ? -8.627 11.488 4.646 1.00 91.69 78 LYS A C 1
ATOM 582 O O . LYS A 1 78 ? -8.123 11.318 3.538 1.00 91.69 78 LYS A O 1
ATOM 587 N N . VAL A 1 79 ? -9.883 11.887 4.828 1.00 78.81 79 VAL A N 1
ATOM 588 C CA . VAL A 1 79 ? -10.713 12.374 3.722 1.00 78.81 79 VAL A CA 1
ATOM 589 C C . VAL A 1 79 ? -9.996 13.574 3.105 1.00 78.81 79 VAL A C 1
ATOM 591 O O . VAL A 1 79 ? -9.502 14.436 3.830 1.00 78.81 79 VAL A O 1
ATOM 594 N N . SER A 1 80 ? -9.868 13.579 1.780 1.00 63.41 80 SER A N 1
ATOM 595 C CA . SER A 1 80 ? -9.419 14.769 1.059 1.00 63.41 80 SER A CA 1
ATOM 596 C C . SER A 1 80 ? -10.591 15.752 1.057 1.00 63.41 80 SER A C 1
ATOM 598 O O . SER A 1 80 ? -11.632 15.411 0.498 1.00 63.41 80 SER A O 1
ATOM 600 N N . ASP A 1 81 ? -10.447 16.883 1.754 1.00 59.72 81 ASP A N 1
ATOM 601 C CA . ASP A 1 81 ? -11.444 17.969 1.784 1.00 59.72 81 ASP A CA 1
ATOM 602 C C . ASP A 1 81 ? -11.749 18.538 0.384 1.00 59.72 81 ASP A C 1
ATOM 604 O O . ASP A 1 81 ? -10.832 18.541 -0.478 1.00 59.72 81 ASP A O 1
#

Mean predicted aligned error: 4.43 Å

Solvent-accessible surface area (backbone atoms only — not comparable to full-atom values): 4447 Å² total; per-residue (Å²): 131,87,72,79,73,60,44,80,33,65,56,34,84,36,60,57,34,83,34,60,56,34,83,42,61,69,42,36,34,43,47,14,32,30,34,43,13,34,39,44,74,33,35,75,74,55,69,69,52,63,69,43,30,62,29,42,25,77,38,42,58,51,69,69,60,48,56,50,41,52,71,77,48,48,72,30,58,45,82,84,129

Radius of gyration: 12.1 Å; Cα contacts (8 Å, |Δi|>4): 167; chains: 1; bounding box: 29×29×33 Å

Secondary structure (DSSP, 8-state):
-------B-TT-B-TT-B-TT-B-TT-B-TT-B-TT-B-TT-BT--HHHHHTSSB-TT-B--HHHHHHHHHH-GGGGS---

pLDDT: mean 89.52, std 11.02, range [46.56, 97.38]

Foldseek 3Di:
DDPPDQAECALPECALPECACNANVNYQQAQYHCHLYECHNHPPDDQPSVLRYPACANYHDPPVSVVVCCVPPVVRNDDDD